Protein AF-A0A381V838-F1 (afdb_monomer_lite)

Radius of gyration: 20.58 Å; chains: 1; bounding box: 53×49×27 Å

Foldseek 3Di:
DPPDDPPVVVVVVVVVPDPPPDDPAAPQCVPQDQRDPLSGPVSVVDRVVDPPDDPVHDD

pLDDT: mean 80.13, std 14.09, range [44.69, 96.88]

Organism: NCBI:txid408172

Structure (mmCIF, N/CA/C/O backbone):
data_AF-A0A381V838-F1
#
_entry.id   AF-A0A381V838-F1
#
loop_
_atom_site.group_PDB
_atom_site.id
_atom_site.type_symbol
_atom_site.label_atom_id
_atom_site.label_alt_id
_atom_site.label_comp_id
_atom_site.label_asym_id
_atom_site.label_entity_id
_atom_site.label_seq_id
_atom_site.pdbx_PDB_ins_code
_atom_site.Cartn_x
_atom_site.Cartn_y
_atom_site.Cartn_z
_atom_site.occupancy
_atom_site.B_iso_or_equiv
_atom_site.auth_seq_id
_atom_site.auth_comp_id
_atom_site.auth_asym_id
_atom_site.auth_atom_id
_atom_site.pdbx_PDB_model_num
ATOM 1 N N . MET A 1 1 ? 38.062 -40.091 -4.774 1.00 44.69 1 MET A N 1
ATOM 2 C CA . MET A 1 1 ? 37.421 -38.773 -4.985 1.00 44.69 1 MET A CA 1
ATOM 3 C C . MET A 1 1 ? 35.959 -38.967 -5.389 1.00 44.69 1 MET A C 1
ATOM 5 O O . MET A 1 1 ? 35.696 -39.280 -6.539 1.00 44.69 1 MET A O 1
ATOM 9 N N . LYS A 1 2 ? 35.014 -38.887 -4.442 1.00 52.44 2 LYS A N 1
ATOM 10 C CA . 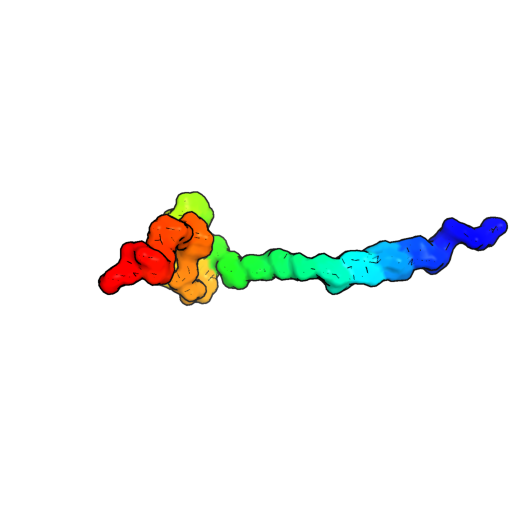LYS A 1 2 ? 33.557 -38.974 -4.693 1.00 52.44 2 LYS A CA 1
ATOM 11 C C . LYS A 1 2 ? 32.807 -38.150 -3.632 1.00 52.44 2 LYS A C 1
ATOM 13 O O . LYS A 1 2 ? 32.174 -38.728 -2.762 1.00 52.44 2 LYS A O 1
ATOM 18 N N . ARG A 1 3 ? 32.966 -36.822 -3.611 1.00 55.62 3 ARG A N 1
ATOM 19 C CA . ARG A 1 3 ? 32.295 -35.944 -2.623 1.00 55.62 3 ARG A CA 1
ATOM 20 C C . ARG A 1 3 ? 31.975 -34.548 -3.174 1.00 55.62 3 ARG A C 1
ATOM 22 O O . ARG A 1 3 ? 32.320 -33.570 -2.541 1.00 55.62 3 ARG A O 1
ATOM 29 N N . LEU A 1 4 ? 31.413 -34.448 -4.381 1.00 55.66 4 LEU A N 1
ATOM 30 C CA . LEU A 1 4 ? 31.027 -33.130 -4.920 1.00 55.66 4 LEU A CA 1
ATOM 31 C C . LEU A 1 4 ? 29.728 -33.119 -5.748 1.00 55.66 4 LEU A C 1
ATOM 33 O O . LEU A 1 4 ? 29.372 -32.092 -6.311 1.00 55.66 4 LEU A O 1
ATOM 37 N N . ARG A 1 5 ? 29.020 -34.253 -5.879 1.00 55.81 5 ARG A N 1
ATOM 38 C CA . ARG A 1 5 ? 27.851 -34.363 -6.781 1.00 55.81 5 ARG A CA 1
ATOM 39 C C . ARG A 1 5 ? 26.497 -34.326 -6.064 1.00 55.81 5 ARG A C 1
ATOM 41 O O . ARG A 1 5 ? 25.501 -34.082 -6.730 1.00 55.81 5 ARG A O 1
ATOM 48 N N . CYS A 1 6 ? 26.456 -34.540 -4.746 1.00 53.22 6 CYS A N 1
ATOM 49 C CA . CYS A 1 6 ? 25.209 -34.492 -3.971 1.00 53.22 6 CYS A CA 1
ATOM 50 C C . CYS A 1 6 ? 24.946 -33.123 -3.328 1.00 53.22 6 CYS A C 1
ATOM 52 O O . CYS A 1 6 ? 23.794 -32.797 -3.066 1.00 53.22 6 CYS A O 1
ATOM 54 N N . ASP A 1 7 ? 25.977 -32.299 -3.132 1.00 57.00 7 ASP A N 1
ATOM 55 C CA . ASP A 1 7 ? 25.845 -31.034 -2.396 1.00 57.00 7 ASP A CA 1
ATOM 56 C C . ASP A 1 7 ? 25.075 -29.971 -3.198 1.00 57.00 7 ASP A C 1
ATOM 58 O O . ASP A 1 7 ? 24.280 -29.213 -2.648 1.00 57.00 7 ASP A O 1
ATOM 62 N N . CYS A 1 8 ? 25.230 -29.973 -4.526 1.00 61.69 8 CYS A N 1
ATOM 63 C CA . CYS A 1 8 ? 24.573 -29.007 -5.412 1.00 61.69 8 CYS A CA 1
ATOM 64 C C . CYS A 1 8 ? 23.043 -29.204 -5.473 1.00 61.69 8 CYS A C 1
ATOM 66 O O . CYS A 1 8 ? 22.289 -28.236 -5.537 1.00 61.69 8 CYS A O 1
ATOM 68 N N . GLY A 1 9 ? 22.573 -30.457 -5.404 1.00 63.47 9 GLY A N 1
ATOM 69 C CA . GLY A 1 9 ? 21.140 -30.774 -5.438 1.00 63.47 9 GLY A CA 1
ATOM 70 C C . GLY A 1 9 ? 20.409 -30.380 -4.155 1.00 63.47 9 GLY A C 1
ATOM 71 O O . GLY A 1 9 ? 19.295 -29.865 -4.213 1.00 63.47 9 GLY A O 1
ATOM 72 N N . VAL A 1 10 ? 21.058 -30.559 -3.000 1.00 70.31 10 VAL A N 1
ATOM 73 C CA . VAL A 1 10 ? 20.515 -30.139 -1.698 1.00 70.31 10 VAL A CA 1
ATOM 74 C C . VAL A 1 10 ? 20.424 -28.613 -1.618 1.00 70.31 10 VAL A C 1
ATOM 76 O O . VAL A 1 10 ? 19.417 -28.082 -1.155 1.00 70.31 10 VAL A O 1
ATOM 79 N N . LEU A 1 11 ? 21.430 -27.901 -2.137 1.00 66.69 11 LEU A N 1
ATOM 80 C CA . LEU A 1 11 ? 21.437 -26.438 -2.169 1.00 66.69 11 LEU A CA 1
ATOM 81 C C . LEU A 1 11 ? 20.348 -25.867 -3.096 1.00 66.69 11 LEU A C 1
ATOM 83 O O . LEU A 1 11 ? 19.663 -24.915 -2.731 1.00 66.69 11 LEU A O 1
ATOM 87 N N . ALA A 1 12 ? 20.146 -26.472 -4.272 1.00 70.50 12 ALA A N 1
ATOM 88 C CA . ALA A 1 12 ? 19.101 -26.061 -5.210 1.00 70.50 12 ALA A CA 1
ATOM 89 C C . ALA A 1 12 ? 17.686 -26.274 -4.644 1.00 70.50 12 ALA A C 1
ATOM 91 O O . ALA A 1 12 ? 16.816 -25.425 -4.824 1.00 70.50 12 ALA A O 1
ATOM 92 N N . LEU A 1 13 ? 17.458 -27.375 -3.919 1.00 73.19 13 LEU A N 1
ATOM 93 C CA . LEU A 1 13 ? 16.168 -27.650 -3.284 1.00 73.19 13 LEU A CA 1
ATOM 94 C C . LEU A 1 13 ? 15.894 -26.707 -2.102 1.00 73.19 13 LEU A C 1
ATOM 96 O O . LE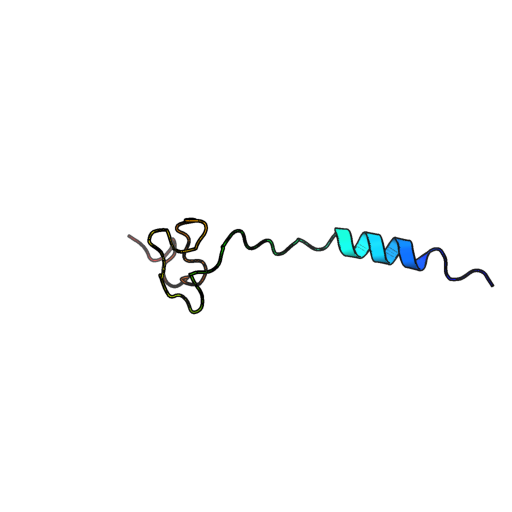U A 1 13 ? 14.762 -26.264 -1.922 1.00 73.19 13 LEU A O 1
ATOM 100 N N . ALA A 1 14 ? 16.930 -26.346 -1.338 1.00 72.62 14 ALA A N 1
ATOM 101 C CA . ALA A 1 14 ? 16.819 -25.373 -0.251 1.00 72.62 14 ALA A CA 1
ATOM 102 C C . ALA A 1 14 ? 16.414 -23.972 -0.749 1.00 72.62 14 ALA A C 1
ATOM 104 O O . ALA A 1 14 ? 15.675 -23.271 -0.063 1.00 72.62 14 ALA A O 1
ATOM 105 N N . LEU A 1 15 ? 16.836 -23.579 -1.956 1.00 72.06 15 LEU A N 1
ATOM 106 C CA . LEU A 1 15 ? 16.478 -22.291 -2.564 1.00 72.06 15 LEU A CA 1
ATOM 107 C C . LEU A 1 15 ? 15.015 -22.220 -3.039 1.00 72.06 15 LEU A C 1
ATOM 109 O O . LEU A 1 15 ? 14.446 -21.134 -3.072 1.00 72.06 15 LEU A O 1
ATOM 113 N N . LEU A 1 16 ? 14.390 -23.354 -3.373 1.00 77.62 16 LEU A N 1
ATOM 114 C CA . LEU A 1 16 ? 12.992 -23.411 -3.831 1.00 77.62 16 LEU A CA 1
ATOM 115 C C . LEU A 1 16 ? 11.966 -23.365 -2.685 1.00 77.62 16 LEU A C 1
ATOM 117 O O . LEU A 1 16 ? 10.791 -23.110 -2.930 1.00 77.62 16 LEU A O 1
ATOM 121 N N . GLY A 1 17 ? 12.393 -23.631 -1.446 1.00 72.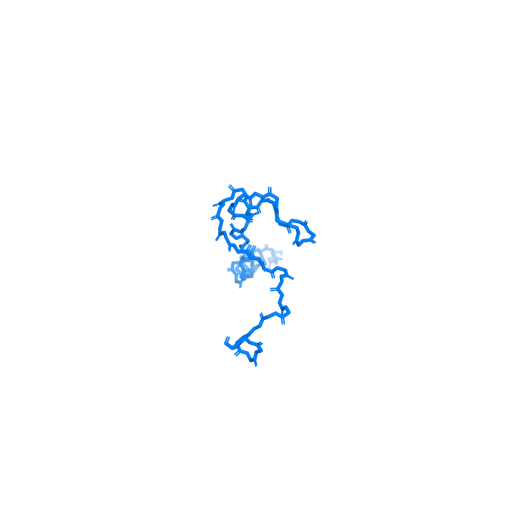88 17 GLY A N 1
ATOM 122 C CA . GLY A 1 17 ? 11.526 -23.622 -0.262 1.00 72.88 17 GLY A CA 1
ATOM 123 C C . GLY A 1 17 ? 11.404 -22.261 0.427 1.00 72.88 17 GLY A C 1
ATOM 124 O O . GLY A 1 17 ? 10.619 -22.124 1.363 1.00 72.88 17 GLY A O 1
ATOM 125 N N . VAL A 1 18 ? 12.178 -21.260 -0.002 1.00 75.88 18 VAL A N 1
ATOM 126 C CA . VAL A 1 18 ? 12.108 -19.913 0.571 1.00 75.88 18 VAL A CA 1
ATOM 127 C C . VAL A 1 18 ? 10.890 -19.200 -0.023 1.00 75.88 18 VAL A C 1
ATOM 129 O O . VAL A 1 18 ? 10.833 -19.049 -1.245 1.00 75.88 18 VAL A O 1
ATOM 132 N N . PRO A 1 19 ? 9.913 -18.753 0.791 1.00 71.12 19 PRO A N 1
ATOM 133 C CA . PRO A 1 19 ? 8.801 -17.967 0.278 1.00 71.12 19 PRO A CA 1
ATOM 134 C C . PRO A 1 19 ? 9.363 -16.713 -0.389 1.00 71.12 19 PRO A C 1
ATOM 136 O O . PRO A 1 19 ? 10.062 -15.918 0.243 1.00 71.12 19 PRO A O 1
ATOM 139 N N . ALA A 1 20 ? 9.086 -16.555 -1.682 1.00 70.81 20 ALA A N 1
ATOM 140 C CA . ALA A 1 20 ? 9.460 -15.350 -2.397 1.00 70.81 20 ALA A CA 1
ATOM 141 C C . ALA A 1 20 ? 8.758 -14.163 -1.731 1.00 70.81 20 ALA A C 1
ATOM 143 O O . ALA A 1 20 ? 7.530 -14.139 -1.615 1.00 70.81 20 ALA A O 1
ATOM 144 N N . VAL A 1 21 ? 9.539 -13.179 -1.284 1.00 67.69 21 VAL A N 1
ATOM 145 C CA . VAL A 1 21 ? 9.012 -11.902 -0.798 1.00 67.69 21 VAL A CA 1
ATOM 146 C C . VAL A 1 21 ? 8.552 -11.113 -2.026 1.00 67.69 21 VAL A C 1
ATOM 148 O O . VAL A 1 21 ? 9.250 -10.246 -2.541 1.00 67.69 21 VAL A O 1
ATOM 151 N N . CYS A 1 22 ? 7.407 -11.497 -2.585 1.00 60.84 22 CYS A N 1
ATOM 152 C CA . CYS A 1 22 ? 6.810 -10.813 -3.721 1.00 60.84 22 CYS A CA 1
ATOM 153 C C . CYS A 1 22 ? 6.137 -9.535 -3.213 1.00 60.84 22 CYS A C 1
ATOM 155 O O . CYS A 1 22 ? 5.034 -9.590 -2.671 1.00 60.84 22 CYS A O 1
ATOM 157 N N . SER A 1 23 ? 6.769 -8.374 -3.398 1.00 66.00 23 SER A N 1
ATOM 158 C CA . SER A 1 23 ? 6.051 -7.105 -3.290 1.00 66.00 23 SER A CA 1
ATOM 159 C C . SER A 1 23 ? 5.272 -6.887 -4.586 1.00 66.00 23 SER A C 1
ATOM 161 O O . SER A 1 23 ? 5.847 -6.538 -5.614 1.00 66.00 23 SER A O 1
ATOM 163 N N . ALA A 1 24 ? 3.955 -7.089 -4.549 1.00 68.94 24 ALA A N 1
ATOM 164 C CA . ALA A 1 24 ? 3.078 -6.666 -5.645 1.00 68.94 24 ALA A CA 1
ATOM 165 C C . ALA A 1 24 ? 3.026 -5.130 -5.788 1.00 68.94 24 ALA A C 1
ATOM 167 O O . ALA A 1 24 ? 2.584 -4.616 -6.812 1.00 68.94 24 ALA A O 1
ATOM 168 N N . GLN A 1 25 ? 3.476 -4.410 -4.756 1.00 75.44 25 GLN A N 1
ATOM 169 C CA . GLN A 1 25 ? 3.557 -2.958 -4.723 1.00 75.44 25 GLN A CA 1
ATOM 170 C C . GLN A 1 25 ? 4.649 -2.471 -5.681 1.00 75.44 25 GLN A C 1
ATOM 172 O O . GLN A 1 25 ? 5.817 -2.846 -5.543 1.00 75.44 25 GLN A O 1
ATOM 177 N N . LEU A 1 26 ? 4.271 -1.628 -6.638 1.00 84.44 26 LEU A N 1
ATOM 178 C CA . LEU A 1 26 ? 5.242 -0.914 -7.468 1.00 84.44 26 LEU A CA 1
ATOM 179 C C . LEU A 1 26 ? 5.760 0.329 -6.718 1.00 84.44 26 LEU A C 1
ATOM 181 O O . LEU A 1 26 ? 5.366 0.601 -5.583 1.00 84.44 26 LEU A O 1
ATOM 185 N N . THR A 1 27 ? 6.673 1.085 -7.327 1.00 89.19 27 THR A N 1
ATOM 186 C CA . THR A 1 27 ? 7.201 2.324 -6.730 1.00 89.19 27 THR A CA 1
ATOM 187 C C . THR A 1 27 ? 6.087 3.343 -6.479 1.00 89.19 27 THR A C 1
ATOM 189 O O . THR A 1 27 ? 5.080 3.356 -7.185 1.00 89.19 27 THR A O 1
ATOM 192 N N . GLY A 1 28 ? 6.255 4.224 -5.493 1.00 89.12 28 GLY A N 1
ATOM 193 C CA . GLY A 1 28 ? 5.309 5.311 -5.216 1.00 89.12 28 GLY A CA 1
ATOM 194 C C . GLY A 1 28 ? 4.817 5.455 -3.785 1.00 89.12 28 GLY A C 1
ATOM 195 O O . GLY A 1 28 ? 4.187 6.468 -3.490 1.00 89.12 28 GLY A O 1
ATOM 196 N N . VAL A 1 29 ? 5.138 4.499 -2.910 1.00 89.44 29 VAL A N 1
ATOM 197 C CA . VAL A 1 29 ? 4.813 4.545 -1.470 1.00 89.44 29 VAL A CA 1
ATOM 198 C C . VAL A 1 29 ? 6.054 4.587 -0.571 1.00 89.44 29 VAL A C 1
ATOM 200 O O . VAL A 1 29 ? 6.006 4.261 0.616 1.00 89.44 29 VAL A O 1
ATOM 203 N N . GLU A 1 30 ? 7.210 4.961 -1.127 1.00 88.44 30 GLU A N 1
ATOM 204 C CA . GLU A 1 30 ? 8.470 5.017 -0.387 1.00 88.44 30 GLU A CA 1
ATOM 205 C C . GLU A 1 30 ? 8.379 6.049 0.742 1.00 88.44 30 GLU A C 1
ATOM 207 O O . GLU A 1 30 ? 8.043 7.213 0.502 1.00 88.44 30 GLU A O 1
ATOM 212 N N . GLY A 1 31 ? 8.707 5.628 1.965 1.00 86.50 31 GLY A N 1
ATOM 213 C CA . GLY A 1 31 ? 8.603 6.474 3.156 1.00 86.50 31 GLY A CA 1
ATOM 214 C C . GLY A 1 31 ? 7.177 6.662 3.682 1.00 86.50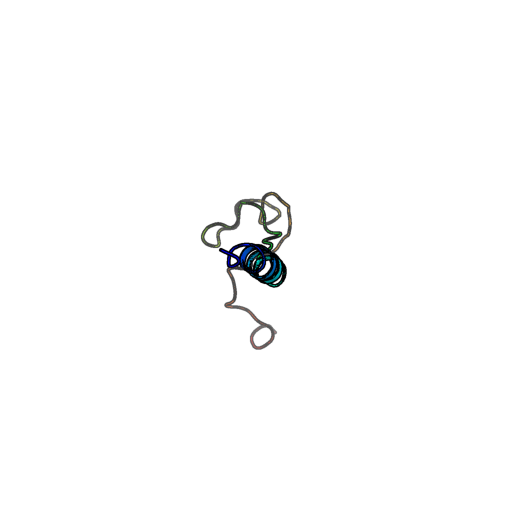 31 GLY A C 1
ATOM 215 O O . GLY A 1 31 ? 6.990 7.468 4.581 1.00 86.50 31 GLY A O 1
ATOM 216 N N . GLY A 1 32 ? 6.186 5.932 3.153 1.00 85.88 32 GLY A N 1
ATOM 217 C CA . GLY A 1 32 ? 4.784 6.034 3.581 1.00 85.88 32 GLY A CA 1
ATOM 218 C C . GLY A 1 32 ? 3.991 7.158 2.905 1.00 85.88 32 GLY A C 1
ATOM 219 O O . GLY A 1 32 ? 2.821 7.347 3.220 1.00 85.88 32 GLY A O 1
ATOM 220 N N . GLU A 1 33 ? 4.603 7.877 1.963 1.00 90.00 33 GLU A N 1
ATOM 221 C CA . GLU A 1 33 ? 3.968 8.963 1.211 1.00 90.00 33 GLU A CA 1
ATOM 222 C C . GLU A 1 33 ? 3.022 8.438 0.121 1.00 90.00 33 GLU A C 1
ATOM 224 O O . GLU A 1 33 ? 3.277 7.400 -0.484 1.00 90.00 33 GLU A O 1
ATOM 229 N N . TRP A 1 34 ? 1.967 9.193 -0.198 1.00 92.00 34 TRP A N 1
ATOM 230 C CA . TRP A 1 34 ? 1.028 8.856 -1.275 1.00 92.00 34 TRP A CA 1
ATOM 231 C C . TRP A 1 34 ? 1.289 9.727 -2.510 1.00 92.00 34 TRP A C 1
ATOM 233 O O . TRP A 1 34 ? 0.782 10.844 -2.618 1.00 92.00 34 TRP A O 1
ATOM 243 N N . ARG A 1 35 ? 2.124 9.242 -3.440 1.00 91.62 35 ARG A N 1
ATOM 244 C CA . ARG A 1 35 ? 2.590 10.045 -4.593 1.00 91.62 35 ARG A CA 1
ATOM 245 C C . ARG A 1 35 ? 1.720 9.922 -5.843 1.00 91.62 35 ARG A C 1
ATOM 247 O O . ARG A 1 35 ? 1.664 10.853 -6.642 1.00 91.62 35 ARG A O 1
ATOM 254 N N . TYR A 1 36 ? 1.053 8.786 -6.025 1.00 92.12 36 TYR A N 1
ATOM 255 C CA . TYR A 1 36 ? 0.192 8.516 -7.178 1.00 92.12 36 TYR A CA 1
ATOM 256 C C . TYR A 1 36 ? -1.270 8.432 -6.753 1.00 92.12 36 TYR A C 1
ATOM 258 O O . TYR A 1 36 ? -1.563 8.015 -5.640 1.00 92.12 36 TYR A O 1
ATOM 266 N N . LEU A 1 37 ? -2.213 8.731 -7.656 1.00 94.38 37 LEU A N 1
ATOM 267 C CA . LEU A 1 37 ? -3.652 8.600 -7.370 1.00 94.38 37 LEU A CA 1
ATOM 268 C C . LEU A 1 37 ? -4.011 7.196 -6.843 1.00 94.38 37 LEU A C 1
ATOM 270 O O . LEU A 1 37 ? -4.792 7.061 -5.906 1.00 94.38 37 LEU A O 1
ATOM 274 N N . GLY A 1 38 ? -3.418 6.156 -7.430 1.00 93.38 38 GLY A N 1
ATOM 275 C CA . GLY A 1 38 ? -3.617 4.765 -7.029 1.00 93.38 38 GLY A CA 1
ATOM 276 C C . GLY A 1 38 ? -2.658 4.258 -5.945 1.00 93.38 38 GLY A C 1
ATOM 277 O O . GLY A 1 38 ? -2.566 3.048 -5.762 1.00 93.38 38 GLY A O 1
ATOM 278 N N . GLY A 1 39 ? -1.935 5.139 -5.249 1.00 92.00 39 GLY A N 1
ATOM 279 C CA . GLY A 1 39 ? -0.948 4.792 -4.221 1.00 92.00 39 GLY A CA 1
ATOM 280 C C . GLY A 1 39 ? 0.432 4.532 -4.807 1.00 92.00 39 GLY A C 1
ATOM 281 O O . GLY A 1 39 ? 1.354 5.311 -4.588 1.00 92.00 39 GLY A O 1
ATOM 282 N N . ASP A 1 40 ? 0.557 3.486 -5.617 1.00 92.62 40 ASP A N 1
ATOM 283 C CA . ASP A 1 40 ? 1.784 3.152 -6.341 1.00 92.62 40 ASP A CA 1
ATOM 284 C C . ASP A 1 40 ? 1.606 3.235 -7.867 1.00 92.62 40 ASP A C 1
ATOM 286 O O . ASP A 1 40 ? 0.508 3.457 -8.386 1.00 92.62 40 ASP A O 1
ATOM 290 N N . ALA A 1 41 ? 2.697 3.028 -8.604 1.00 92.81 41 ALA A N 1
ATOM 291 C CA . ALA A 1 41 ? 2.707 2.982 -10.063 1.00 92.81 41 ALA A CA 1
ATOM 292 C C . ALA A 1 41 ? 1.828 1.853 -10.644 1.00 92.81 41 ALA A C 1
ATOM 294 O O . ALA A 1 41 ? 1.485 1.889 -11.824 1.00 92.81 41 ALA A O 1
ATOM 295 N N . GLY A 1 42 ? 1.444 0.864 -9.830 1.00 92.56 42 GLY A N 1
ATOM 296 C CA . GLY A 1 42 ? 0.545 -0.234 -10.194 1.00 92.56 42 GLY A CA 1
ATOM 297 C C . GLY A 1 42 ? -0.921 0.054 -9.880 1.00 92.56 42 GLY A C 1
ATOM 298 O O . GLY A 1 42 ? -1.786 -0.761 -10.190 1.00 92.56 42 GLY A O 1
ATOM 299 N N . SER A 1 43 ? -1.218 1.211 -9.283 1.00 93.69 43 SER A N 1
ATOM 300 C CA . SER A 1 43 ? -2.543 1.580 -8.792 1.00 93.69 43 SER A CA 1
ATOM 301 C C . SER A 1 43 ? -3.164 0.557 -7.829 1.00 93.69 43 SER A C 1
ATOM 303 O O . SER A 1 43 ? -4.375 0.323 -7.871 1.00 93.69 43 SER A O 1
ATOM 305 N N . THR A 1 44 ? -2.355 -0.046 -6.949 1.00 92.06 44 THR A N 1
ATOM 306 C CA . THR A 1 44 ? -2.813 -1.082 -5.999 1.00 92.06 44 THR A CA 1
ATOM 307 C C . THR A 1 44 ? -3.788 -0.564 -4.942 1.00 92.06 44 THR A C 1
ATOM 309 O O . THR A 1 44 ? -4.566 -1.343 -4.398 1.00 92.06 44 THR A O 1
ATOM 312 N N . ARG A 1 45 ? -3.778 0.748 -4.672 1.00 92.50 45 ARG A N 1
ATOM 313 C CA . ARG A 1 45 ? -4.531 1.417 -3.597 1.00 92.50 45 ARG A CA 1
ATOM 314 C C . ARG A 1 45 ? -4.212 0.881 -2.194 1.00 92.50 45 ARG A C 1
ATOM 316 O O . ARG A 1 45 ? -5.031 1.012 -1.289 1.00 92.50 45 ARG A O 1
ATOM 323 N N . SER A 1 46 ? -3.019 0.326 -2.004 1.00 90.38 46 SER A N 1
ATOM 324 C CA . SER A 1 46 ? -2.551 -0.212 -0.724 1.00 90.38 46 SER A CA 1
ATOM 325 C C . SER A 1 46 ? -1.566 0.739 -0.034 1.00 90.38 46 SER A C 1
ATOM 327 O O . SER A 1 46 ? -0.669 1.273 -0.686 1.00 90.38 46 SER A O 1
ATOM 329 N N . ALA A 1 47 ? -1.688 0.895 1.292 1.00 89.69 47 ALA A N 1
ATOM 330 C CA . ALA A 1 47 ? -0.747 1.627 2.155 1.00 89.69 47 ALA A CA 1
ATOM 331 C C . ALA A 1 47 ? -0.060 0.678 3.166 1.0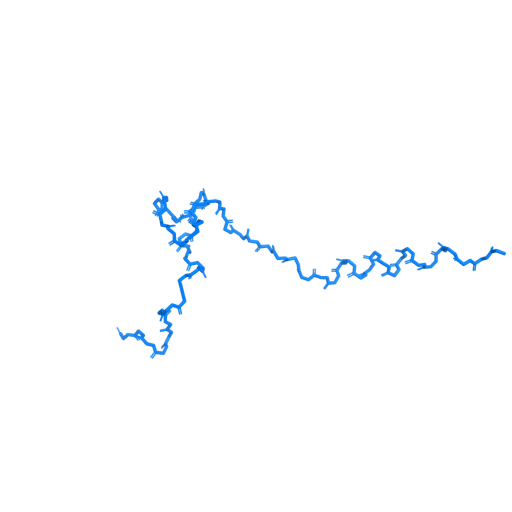0 89.69 47 ALA A C 1
ATOM 333 O O . ALA A 1 47 ? -0.344 0.743 4.360 1.00 89.69 47 ALA A O 1
ATOM 334 N N . PRO A 1 48 ? 0.843 -0.221 2.732 1.00 85.69 48 PRO A N 1
ATOM 335 C CA . PRO A 1 48 ? 1.372 -1.297 3.584 1.00 85.69 48 PRO A CA 1
ATOM 336 C C . PRO A 1 48 ? 2.215 -0.813 4.775 1.00 85.69 48 PRO A C 1
ATOM 338 O O . PRO A 1 48 ? 2.417 -1.563 5.725 1.00 85.69 48 PRO A O 1
ATOM 341 N N . LEU A 1 49 ? 2.721 0.422 4.727 1.00 86.56 49 LEU A N 1
ATOM 342 C CA . LEU A 1 49 ? 3.510 1.020 5.807 1.00 86.56 49 LEU A CA 1
ATOM 343 C C . LEU A 1 49 ? 2.645 1.726 6.868 1.00 86.56 49 LEU A C 1
ATOM 345 O O . LEU A 1 49 ? 3.168 2.087 7.919 1.00 86.56 49 LEU A O 1
ATOM 349 N N . LEU A 1 50 ? 1.343 1.919 6.621 1.00 87.81 50 LEU A N 1
ATOM 350 C CA . LEU A 1 50 ? 0.407 2.491 7.591 1.00 87.81 50 LEU A CA 1
ATOM 351 C C . LEU A 1 50 ? -0.320 1.364 8.328 1.00 87.81 50 LEU A C 1
ATOM 353 O O . LEU A 1 50 ? -1.262 0.774 7.810 1.00 87.81 50 LEU A O 1
ATOM 357 N N . ASN A 1 51 ? 0.105 1.093 9.559 1.00 90.12 51 ASN A N 1
ATOM 358 C CA . ASN A 1 51 ? -0.476 0.065 10.428 1.00 90.12 51 ASN A CA 1
ATOM 359 C C . ASN A 1 51 ? -1.044 0.629 11.743 1.00 90.12 51 ASN A C 1
ATOM 361 O O . ASN A 1 51 ? -1.311 -0.126 12.670 1.00 90.12 51 ASN A O 1
ATOM 365 N N . GLN A 1 52 ? -1.210 1.953 11.839 1.00 93.62 52 GLN A N 1
ATOM 366 C CA . GLN A 1 52 ? -1.767 2.602 13.029 1.00 93.62 52 GLN A CA 1
ATOM 367 C C . GLN A 1 52 ? -3.266 2.311 13.204 1.00 93.62 52 GLN A C 1
ATOM 369 O O . GLN A 1 52 ? -3.746 2.225 14.332 1.00 93.62 52 GLN A O 1
ATOM 374 N N . ILE A 1 53 ? -3.999 2.187 12.094 1.00 93.88 53 ILE A N 1
ATOM 375 C CA . ILE A 1 53 ? -5.432 1.888 12.086 1.00 93.88 53 ILE A CA 1
ATOM 376 C C . ILE A 1 53 ? -5.615 0.407 11.769 1.00 93.88 53 ILE A C 1
ATOM 378 O O . ILE A 1 53 ? -5.072 -0.087 10.780 1.00 93.88 53 ILE A O 1
ATOM 382 N N . ASP A 1 54 ? -6.397 -0.284 12.590 1.00 93.81 54 ASP A N 1
ATOM 383 C CA . ASP A 1 54 ? -6.724 -1.695 12.422 1.00 93.81 54 ASP A CA 1
ATOM 384 C C . ASP A 1 54 ? -8.162 -2.003 12.876 1.00 93.81 54 ASP A C 1
ATOM 386 O O . ASP A 1 54 ? -8.917 -1.128 13.306 1.00 93.81 54 ASP A O 1
ATOM 390 N N . ALA A 1 55 ? -8.558 -3.274 12.766 1.00 95.31 55 ALA A N 1
ATOM 391 C CA . ALA A 1 55 ? -9.913 -3.722 13.082 1.00 95.31 55 ALA A CA 1
ATOM 392 C C . ALA A 1 55 ? -10.317 -3.532 14.558 1.00 95.31 55 ALA A C 1
ATOM 394 O O . ALA A 1 55 ? -11.502 -3.592 14.870 1.00 95.31 55 ALA A O 1
ATOM 395 N N . SER A 1 56 ? -9.362 -3.331 15.469 1.00 96.88 56 SER A N 1
ATOM 396 C CA . SER A 1 56 ? -9.630 -3.086 16.888 1.00 96.88 56 SER A CA 1
ATOM 3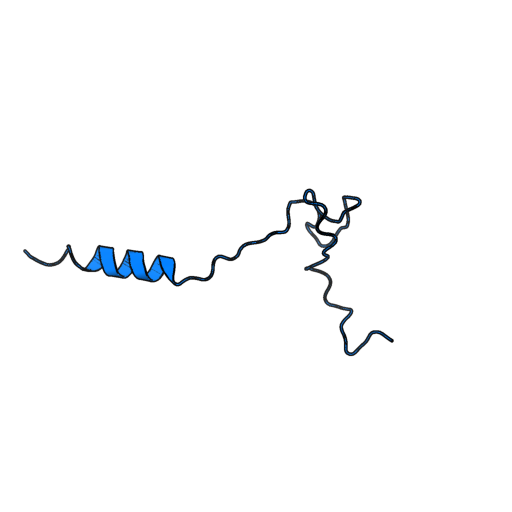97 C C . SER A 1 56 ? -9.909 -1.615 17.206 1.00 96.88 56 SER A C 1
ATOM 399 O O . SER A 1 56 ? -10.457 -1.330 18.271 1.00 96.88 56 SER A O 1
ATOM 401 N N . ASN A 1 57 ? -9.534 -0.688 16.315 1.00 95.94 57 ASN A N 1
ATOM 402 C CA . ASN A 1 57 ? -9.534 0.750 16.601 1.00 95.94 57 ASN A CA 1
ATOM 403 C C . ASN A 1 57 ? -10.268 1.632 15.570 1.00 95.94 57 ASN A C 1
ATOM 405 O O . ASN A 1 57 ? -10.259 2.856 15.705 1.00 95.94 57 ASN A O 1
ATOM 409 N N . PHE A 1 58 ? -10.947 1.029 14.592 1.00 92.38 58 PHE A N 1
ATOM 410 C CA . PHE A 1 58 ? -11.854 1.713 13.667 1.00 92.38 58 PHE A CA 1
ATOM 411 C C . PHE A 1 58 ? -13.326 1.428 14.032 1.00 92.38 58 PHE A C 1
ATOM 413 O O . PHE A 1 58 ? -13.666 0.282 14.327 1.00 92.38 58 PHE A O 1
ATOM 420 N N . SER A 1 59 ? -14.189 2.456 14.022 1.00 88.94 59 SER A N 1
ATOM 421 C CA . SER A 1 59 ? -15.624 2.382 14.376 1.00 88.94 59 SER A CA 1
ATOM 422 C C . SER A 1 59 ? -16.541 2.718 13.210 1.00 88.94 59 SER A C 1
ATOM 424 O O . SER A 1 59 ? -16.274 3.772 12.586 1.00 88.94 59 SER A O 1
#

Sequence (59 aa):
MKRLRCDCGVLALALLGVPAVCSAQLTGVEGGEWRYLGGDAGSTRSAPLLNQIDASNFS

Secondary structure (DSSP, 8-state):
---SSSHHHHHHHHHHTSPP------SS-GGG---BTTBSTT-----TT--SS-TTT--